Protein AF-A0A238T8P7-F1 (afdb_monomer_lite)

Radius of gyration: 11.62 Å; chains: 1; bounding box: 27×18×30 Å

Foldseek 3Di:
DDFPEEAEAEDAQQVVCLVVVVVVVVPPPTRYHYHYHDPPHPDPPD

Organism: NCBI:txid1522312

Sequence (46 aa):
MQPEITFIVPAYNIAPYLAQCLNSILQVPIVKEIIIIDDGSTDQTA

Secondary structure (DSSP, 8-state):
---SEEEEEEESS-HHHHHHHHHHHHTS-S-EEEEEEE---SSTT-

pLDDT: mean 97.01, std 3.81, range [74.56, 98.44]

InterPro domains:
  IPR001173 Glycosyltransferase 2-like [PF00535] (7-45)
  IPR029044 Nucleotide-diphospho-sugar transferases [G3DSA:3.90.550.10] (1-46)
  IPR029044 Nucleotide-diphospho-sugar transferases [SSF53448] (1-46)

Structure (mmCIF, N/CA/C/O backbone):
data_AF-A0A238T8P7-F1
#
_entry.id   AF-A0A238T8P7-F1
#
loop_
_atom_site.group_PDB
_atom_site.id
_atom_site.type_symbol
_atom_site.label_atom_id
_atom_site.label_alt_id
_atom_site.label_comp_id
_atom_site.label_asym_id
_atom_site.label_entity_id
_atom_site.label_seq_id
_atom_site.pdbx_PDB_ins_code
_atom_site.Cartn_x
_atom_site.Cartn_y
_atom_site.Cartn_z
_atom_site.occupancy
_atom_site.B_iso_or_equiv
_atom_site.auth_seq_id
_atom_site.auth_comp_id
_atom_site.auth_asym_id
_atom_site.auth_atom_id
_atom_site.pdbx_PDB_model_num
ATOM 1 N N . MET A 1 1 ? -18.275 6.879 11.085 1.00 74.56 1 MET A N 1
ATOM 2 C CA . MET A 1 1 ? -17.430 7.735 11.947 1.00 74.56 1 MET A CA 1
ATOM 3 C C . MET A 1 1 ? -16.490 8.503 11.039 1.00 74.56 1 MET A C 1
ATOM 5 O O . MET A 1 1 ? -16.068 7.928 10.045 1.00 74.56 1 MET A O 1
ATOM 9 N N . GLN A 1 2 ? -16.240 9.780 11.318 1.00 91.94 2 GLN A N 1
ATOM 10 C CA . GLN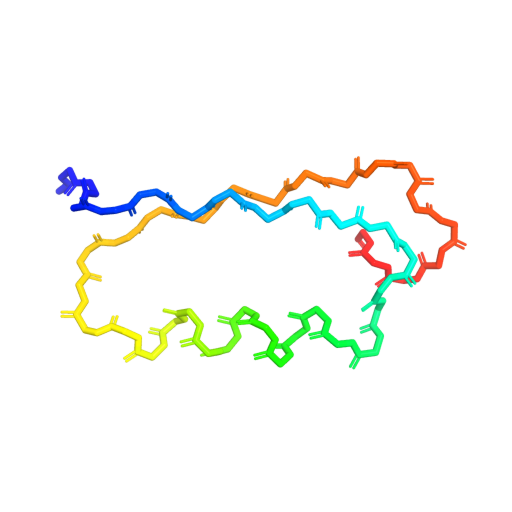 A 1 2 ? -15.316 10.600 10.530 1.00 91.94 2 GLN A CA 1
ATOM 11 C C . GLN A 1 2 ? -13.876 10.278 10.967 1.00 91.94 2 GLN A C 1
ATOM 13 O O . GLN A 1 2 ? -13.670 10.115 12.172 1.00 91.94 2 GLN A O 1
ATOM 18 N N . PRO A 1 3 ? -12.909 10.119 10.044 1.00 95.81 3 PRO A N 1
ATOM 19 C CA . PRO A 1 3 ? -11.521 9.893 10.427 1.00 95.81 3 PRO A CA 1
ATOM 20 C C . PRO A 1 3 ? -10.985 11.104 11.192 1.00 95.81 3 PRO A C 1
ATOM 22 O O . PRO A 1 3 ? -11.212 12.247 10.801 1.00 95.81 3 PRO A O 1
ATOM 25 N N . GLU A 1 4 ? -10.273 10.840 12.284 1.00 97.50 4 GLU A N 1
ATOM 26 C CA . GLU A 1 4 ? -9.541 11.864 13.033 1.00 97.50 4 GLU A CA 1
ATOM 27 C C . GLU A 1 4 ? -8.280 12.278 12.267 1.00 97.50 4 GLU A C 1
ATOM 29 O O . GLU A 1 4 ? -7.893 13.445 12.278 1.00 97.50 4 GLU A O 1
ATOM 34 N N . ILE A 1 5 ? -7.653 11.315 11.580 1.00 98.00 5 ILE A N 1
ATOM 35 C CA . ILE A 1 5 ? -6.464 11.507 10.748 1.00 98.00 5 ILE A CA 1
ATOM 36 C C . ILE A 1 5 ? -6.601 10.692 9.458 1.00 98.00 5 ILE A C 1
ATOM 38 O O . ILE A 1 5 ? -6.945 9.505 9.493 1.00 98.00 5 ILE A O 1
ATOM 42 N N . THR A 1 6 ? -6.257 11.318 8.332 1.00 98.19 6 THR A N 1
ATOM 43 C CA . THR A 1 6 ? -6.019 10.640 7.052 1.00 98.19 6 THR A CA 1
ATOM 44 C C . THR A 1 6 ? -4.514 10.509 6.823 1.00 98.19 6 THR A C 1
ATOM 46 O O . THR A 1 6 ? -3.793 11.505 6.770 1.00 98.19 6 THR A O 1
ATOM 49 N N . PHE A 1 7 ? -4.037 9.275 6.677 1.00 98.25 7 PHE A N 1
ATOM 50 C CA . PHE A 1 7 ? -2.659 8.954 6.317 1.00 98.25 7 PHE A CA 1
ATOM 51 C C . PHE A 1 7 ? -2.559 8.821 4.798 1.00 98.25 7 PHE A C 1
ATOM 53 O O . PHE A 1 7 ? -3.168 7.926 4.215 1.00 98.25 7 PHE A O 1
ATOM 60 N N . ILE A 1 8 ? -1.780 9.692 4.160 1.00 98.38 8 ILE A N 1
ATOM 61 C CA . ILE A 1 8 ? -1.473 9.600 2.729 1.00 98.38 8 ILE A CA 1
ATOM 62 C C . ILE A 1 8 ? -0.113 8.916 2.585 1.00 98.38 8 ILE A C 1
ATOM 64 O O . ILE A 1 8 ? 0.880 9.405 3.124 1.00 98.38 8 ILE A O 1
ATOM 68 N N . VAL A 1 9 ? -0.073 7.790 1.873 1.00 98.19 9 VAL A N 1
ATOM 69 C CA . VAL A 1 9 ? 1.112 6.939 1.707 1.00 98.19 9 VAL A CA 1
ATOM 70 C C . VAL A 1 9 ? 1.453 6.826 0.217 1.00 98.19 9 VAL A C 1
ATOM 72 O O . VAL A 1 9 ? 0.922 5.950 -0.465 1.00 98.19 9 VAL A O 1
ATOM 75 N N . PRO A 1 10 ? 2.322 7.701 -0.318 1.00 98.12 10 PRO A N 1
ATOM 76 C CA . PRO A 1 10 ? 2.927 7.489 -1.627 1.00 98.12 10 PRO A CA 1
ATOM 77 C C . PRO A 1 10 ? 3.802 6.234 -1.596 1.00 98.12 10 PRO A C 1
ATOM 79 O O . PRO A 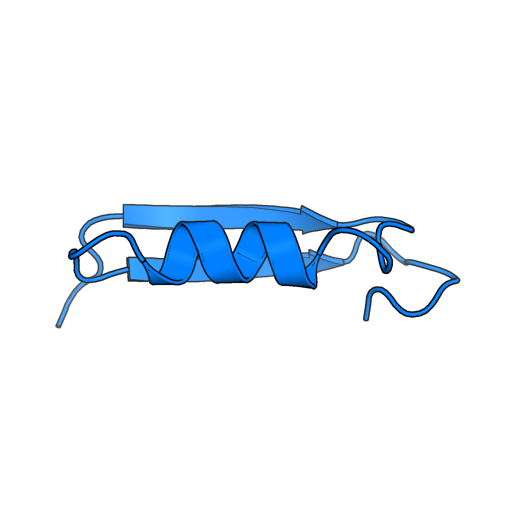1 10 ? 4.611 6.064 -0.679 1.00 98.12 10 PRO A O 1
ATOM 82 N N . ALA A 1 11 ? 3.645 5.363 -2.583 1.00 98.19 11 ALA A N 1
ATOM 83 C CA . ALA A 1 11 ? 4.364 4.106 -2.689 1.00 98.19 11 ALA A CA 1
ATOM 84 C C . ALA A 1 11 ? 4.906 3.935 -4.114 1.00 98.19 11 ALA A C 1
ATOM 86 O O . ALA A 1 11 ? 4.183 4.115 -5.088 1.00 98.19 11 ALA A O 1
ATOM 87 N N . TYR A 1 12 ? 6.193 3.604 -4.220 1.00 98.25 12 TYR A N 1
ATOM 88 C CA . TYR A 1 12 ? 6.850 3.278 -5.483 1.00 98.25 12 TYR A CA 1
ATOM 89 C C . TYR A 1 12 ? 7.967 2.269 -5.233 1.00 98.25 12 TYR A C 1
ATOM 91 O O . TYR A 1 12 ? 8.931 2.583 -4.531 1.00 98.25 12 TYR A O 1
ATOM 99 N N . ASN A 1 13 ? 7.847 1.071 -5.799 1.00 98.38 13 ASN A N 1
ATOM 100 C CA . ASN A 1 13 ? 8.848 0.007 -5.692 1.00 98.38 13 ASN A CA 1
ATOM 101 C C . ASN A 1 13 ? 9.329 -0.288 -4.250 1.00 98.38 13 ASN A C 1
ATOM 103 O O . ASN A 1 13 ? 10.531 -0.353 -3.971 1.00 98.38 13 ASN A O 1
ATOM 107 N N . ILE A 1 14 ? 8.387 -0.406 -3.310 1.00 98.00 14 ILE A N 1
ATOM 108 C CA . ILE A 1 14 ? 8.635 -0.514 -1.866 1.00 98.00 14 ILE A CA 1
ATOM 109 C C . ILE A 1 14 ? 8.033 -1.787 -1.244 1.00 98.00 14 ILE A C 1
ATOM 111 O O . ILE A 1 14 ? 7.858 -1.867 -0.022 1.00 98.00 14 ILE A O 1
ATOM 115 N N . ALA A 1 15 ? 7.759 -2.811 -2.061 1.00 97.81 15 ALA A N 1
ATOM 116 C CA . ALA A 1 15 ? 7.112 -4.058 -1.645 1.00 97.81 15 ALA A CA 1
ATOM 117 C C . ALA A 1 15 ? 7.665 -4.675 -0.337 1.00 97.81 15 ALA A C 1
ATOM 119 O O . ALA A 1 15 ? 6.860 -5.080 0.507 1.00 97.81 15 ALA A O 1
ATOM 120 N N . PRO A 1 16 ? 8.994 -4.693 -0.072 1.00 98.12 16 PRO A N 1
ATOM 121 C CA . PRO A 1 16 ? 9.525 -5.278 1.161 1.00 98.12 16 PRO A CA 1
ATOM 122 C C . PRO A 1 16 ? 9.100 -4.559 2.452 1.00 98.12 16 PRO A C 1
ATOM 124 O O . PRO A 1 16 ? 9.163 -5.158 3.524 1.00 98.12 16 PRO A O 1
ATOM 127 N N . TYR A 1 17 ? 8.683 -3.290 2.376 1.00 97.88 17 TYR A N 1
ATOM 128 C CA . TYR A 1 17 ? 8.434 -2.446 3.552 1.00 97.88 17 TYR A CA 1
ATOM 129 C C . TYR A 1 17 ? 6.988 -1.967 3.679 1.00 97.88 17 TYR A C 1
ATOM 131 O O . TYR A 1 17 ? 6.586 -1.567 4.776 1.00 97.88 17 TYR A O 1
ATOM 139 N N . LEU A 1 18 ? 6.191 -2.021 2.603 1.00 97.62 18 LEU A N 1
ATOM 140 C CA . LEU A 1 18 ? 4.816 -1.513 2.610 1.00 97.62 18 LEU A CA 1
ATOM 141 C C . LEU A 1 18 ? 3.984 -2.157 3.728 1.00 97.62 18 LEU A C 1
ATOM 143 O O . LEU A 1 18 ? 3.343 -1.455 4.508 1.00 97.62 1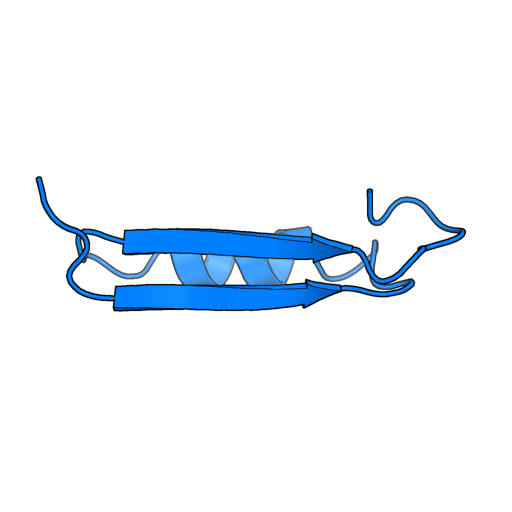8 LEU A O 1
ATOM 147 N N . ALA A 1 19 ? 4.075 -3.480 3.888 1.00 97.88 19 ALA A N 1
ATOM 148 C CA . ALA A 1 19 ? 3.352 -4.200 4.934 1.00 97.88 19 ALA A CA 1
ATOM 149 C C . ALA A 1 19 ? 3.7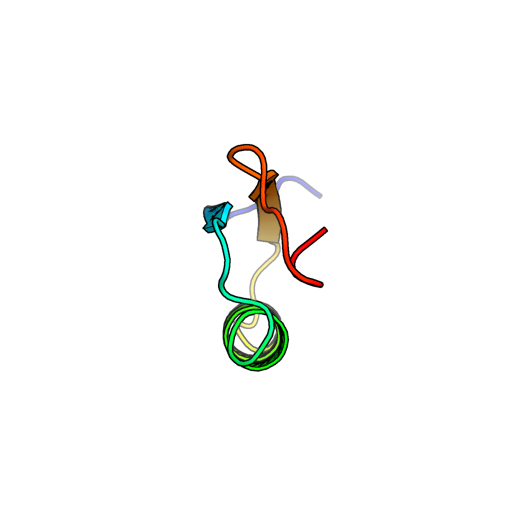43 -3.740 6.350 1.00 97.88 19 ALA A C 1
ATOM 151 O O . ALA A 1 19 ? 2.876 -3.519 7.195 1.00 97.88 19 ALA A O 1
ATOM 152 N N . GLN A 1 20 ? 5.039 -3.552 6.620 1.00 98.44 20 GLN A N 1
ATOM 153 C CA . GLN A 1 20 ? 5.513 -3.058 7.915 1.00 98.44 20 GLN A CA 1
ATOM 154 C C . GLN A 1 20 ? 5.007 -1.633 8.188 1.00 98.44 20 GLN A C 1
ATOM 156 O O . GLN A 1 20 ? 4.556 -1.346 9.300 1.00 98.44 20 GLN A O 1
ATOM 161 N N . CYS A 1 21 ? 5.047 -0.759 7.178 1.00 98.00 21 CYS A N 1
ATOM 162 C CA . CYS A 1 21 ? 4.537 0.608 7.269 1.00 98.00 21 CYS A CA 1
ATOM 163 C C . CYS A 1 21 ? 3.040 0.620 7.616 1.00 98.00 21 CYS A C 1
ATOM 165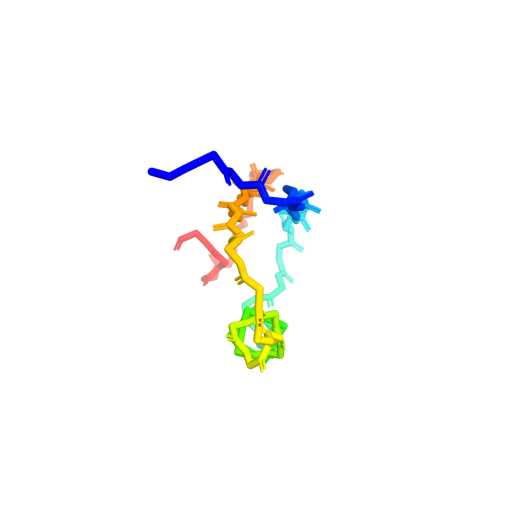 O O . CYS A 1 21 ? 2.650 1.201 8.632 1.00 98.00 21 CYS A O 1
ATOM 167 N N . LEU A 1 22 ? 2.212 -0.093 6.847 1.00 98.00 22 LEU A N 1
ATOM 168 C CA . LEU A 1 22 ? 0.765 -0.155 7.070 1.00 98.00 22 LEU A CA 1
ATOM 169 C C . LEU A 1 22 ? 0.425 -0.765 8.434 1.00 98.00 22 LEU A C 1
ATOM 171 O O . LEU A 1 22 ? -0.406 -0.218 9.158 1.00 98.00 22 LEU A O 1
ATOM 175 N N . ASN A 1 23 ? 1.127 -1.828 8.839 1.00 98.38 23 ASN A N 1
ATOM 176 C CA . ASN A 1 23 ? 0.959 -2.423 10.164 1.00 98.38 23 ASN A CA 1
ATOM 177 C C . ASN A 1 23 ? 1.234 -1.413 11.284 1.00 98.38 23 ASN A C 1
ATOM 179 O O . ASN A 1 23 ? 0.490 -1.393 12.261 1.00 98.38 23 ASN A O 1
ATOM 183 N N . SER A 1 24 ? 2.239 -0.542 11.143 1.00 98.25 24 SER A N 1
ATOM 184 C CA . SER A 1 24 ? 2.516 0.495 12.146 1.00 98.25 24 SER A CA 1
ATOM 185 C C . SER A 1 24 ? 1.388 1.532 12.259 1.00 98.25 24 SER A C 1
ATOM 187 O O . SER A 1 24 ? 1.012 1.905 13.370 1.00 98.25 24 SER A O 1
ATOM 189 N N . ILE A 1 25 ? 0.783 1.931 11.134 1.00 98.00 25 ILE A N 1
ATOM 190 C CA . ILE A 1 25 ? -0.340 2.883 11.104 1.00 98.00 25 ILE A CA 1
ATOM 191 C C . ILE A 1 25 ? -1.594 2.252 11.723 1.00 98.00 25 ILE A C 1
ATOM 193 O O . ILE A 1 25 ? -2.326 2.902 12.475 1.00 98.00 25 ILE A O 1
ATOM 197 N N . LEU A 1 26 ? -1.837 0.966 11.451 1.00 97.69 26 LEU A N 1
ATOM 198 C CA . LEU A 1 26 ? -2.993 0.237 11.974 1.00 97.69 26 LEU A CA 1
ATOM 199 C C . LEU A 1 26 ? -3.011 0.172 13.508 1.00 97.69 26 LEU A C 1
ATOM 201 O O . LEU A 1 26 ? -4.096 0.258 14.086 1.00 97.69 26 LEU A O 1
ATOM 205 N N . GLN A 1 27 ? -1.843 0.098 14.158 1.00 98.19 27 GLN A N 1
ATOM 206 C CA . GLN A 1 27 ? -1.724 0.042 15.623 1.00 98.19 27 GLN A CA 1
ATOM 207 C C . GLN A 1 27 ? -2.055 1.362 16.338 1.00 98.19 27 GLN A C 1
ATOM 209 O O . GLN A 1 27 ? -2.233 1.360 17.555 1.00 98.19 27 GLN A O 1
ATOM 214 N N . VAL A 1 28 ? -2.162 2.492 15.631 1.00 97.00 28 VAL A N 1
ATOM 215 C CA . VAL A 1 28 ? -2.521 3.775 16.259 1.00 97.00 28 VAL A CA 1
ATOM 216 C C . VAL A 1 28 ? -3.992 3.721 16.714 1.00 97.00 28 VAL A C 1
ATOM 218 O O . VAL A 1 28 ? -4.864 3.504 15.876 1.00 97.00 28 VAL A O 1
ATOM 221 N N . PRO A 1 29 ? -4.340 3.919 17.996 1.00 96.94 29 PRO A N 1
ATOM 222 C CA . PRO A 1 29 ? -5.700 3.697 18.501 1.00 96.94 29 PRO A CA 1
ATOM 223 C C . PRO A 1 29 ? -6.637 4.900 18.261 1.00 96.94 29 PRO A C 1
ATOM 225 O O . PRO A 1 29 ? -7.219 5.439 19.196 1.00 96.94 29 PRO A O 1
ATOM 228 N N . ILE A 1 30 ? -6.776 5.319 17.002 1.00 96.94 30 ILE A N 1
ATOM 229 C CA . ILE A 1 30 ? -7.671 6.398 16.546 1.00 96.94 30 ILE A CA 1
ATOM 230 C C . ILE A 1 30 ? -8.502 5.936 15.345 1.00 96.94 30 ILE A C 1
ATOM 232 O O . ILE A 1 30 ? -8.101 5.007 14.622 1.00 96.94 30 ILE A O 1
ATOM 236 N N . VAL A 1 31 ? -9.627 6.606 15.086 1.00 97.38 31 VAL A N 1
ATOM 237 C CA . VAL A 1 31 ? -10.361 6.424 13.824 1.00 97.38 31 VAL A CA 1
ATOM 238 C C . VAL A 1 31 ? -9.525 7.036 12.702 1.00 97.38 31 VAL A C 1
ATOM 240 O O . VAL A 1 31 ? -9.218 8.225 12.725 1.00 97.38 31 VAL A O 1
ATOM 243 N N . LYS A 1 32 ? -9.135 6.223 11.720 1.00 97.44 32 LYS A N 1
ATOM 244 C CA . LYS A 1 32 ? -8.191 6.622 10.672 1.00 97.44 32 LYS A CA 1
ATOM 245 C C . LYS A 1 32 ? -8.655 6.213 9.284 1.00 97.44 32 LYS A C 1
ATOM 247 O O . LYS A 1 32 ? -9.346 5.209 9.129 1.00 97.44 32 LYS A O 1
ATOM 252 N N . GLU A 1 33 ? -8.211 6.974 8.298 1.00 98.12 33 GLU A N 1
ATOM 253 C CA . GLU A 1 33 ? -8.282 6.648 6.876 1.00 98.12 33 GLU A CA 1
ATOM 254 C C . GLU A 1 33 ? -6.855 6.486 6.346 1.00 98.12 33 GLU A C 1
ATOM 256 O O . GLU A 1 33 ? -5.951 7.206 6.771 1.00 98.12 33 GLU A O 1
ATOM 261 N N . ILE A 1 34 ? -6.634 5.528 5.448 1.00 98.06 34 ILE A N 1
ATOM 262 C CA . ILE A 1 34 ? -5.330 5.302 4.820 1.00 98.06 34 ILE A CA 1
ATOM 263 C C . ILE A 1 34 ? -5.539 5.330 3.310 1.00 98.06 34 ILE A C 1
ATOM 265 O O . ILE A 1 34 ? -6.285 4.511 2.776 1.00 98.06 34 ILE A O 1
ATOM 269 N N . ILE A 1 35 ? -4.881 6.271 2.637 1.00 98.31 35 ILE A N 1
ATOM 270 C CA . ILE A 1 35 ? -4.889 6.415 1.182 1.00 98.31 35 ILE A CA 1
ATOM 271 C C . ILE A 1 35 ? -3.494 6.064 0.683 1.00 98.31 35 ILE A C 1
ATOM 273 O O . ILE A 1 35 ? -2.534 6.784 0.958 1.00 98.31 35 ILE A O 1
ATOM 277 N N . ILE A 1 36 ? -3.385 4.957 -0.045 1.00 98.00 36 ILE A N 1
ATOM 278 C CA . ILE A 1 36 ? -2.137 4.528 -0.676 1.00 98.00 36 ILE A CA 1
ATOM 279 C C . ILE A 1 36 ? -2.156 5.022 -2.120 1.00 98.00 36 ILE A C 1
ATOM 281 O O . ILE A 1 36 ? -3.135 4.807 -2.833 1.00 98.00 36 ILE A O 1
ATOM 285 N N . ILE A 1 37 ? -1.091 5.703 -2.531 1.00 98.38 37 ILE A N 1
ATOM 286 C CA . ILE A 1 37 ? -0.925 6.218 -3.890 1.00 98.38 37 ILE A CA 1
ATOM 287 C C . ILE A 1 37 ? 0.235 5.453 -4.511 1.00 98.38 37 ILE A C 1
ATOM 289 O O . ILE A 1 37 ? 1.389 5.750 -4.209 1.00 98.38 37 ILE A O 1
ATOM 293 N N . ASP A 1 38 ? -0.075 4.462 -5.343 1.00 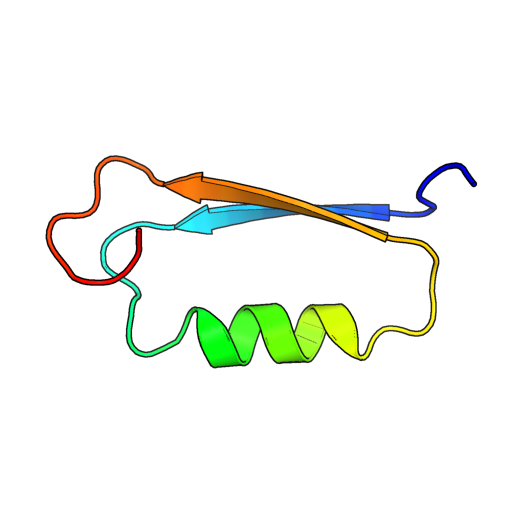98.06 38 ASP A N 1
ATOM 294 C CA . ASP A 1 38 ? 0.937 3.806 -6.167 1.00 98.06 38 ASP A CA 1
ATOM 295 C C . ASP A 1 38 ? 1.345 4.729 -7.325 1.00 98.06 38 ASP A C 1
ATOM 297 O O . ASP A 1 38 ? 0.508 5.117 -8.142 1.00 98.06 38 ASP A O 1
ATOM 301 N N . ASP A 1 39 ? 2.628 5.082 -7.388 1.00 97.81 39 ASP A N 1
ATOM 302 C CA . ASP A 1 39 ? 3.212 5.962 -8.411 1.00 97.81 39 ASP A CA 1
ATOM 303 C C . ASP A 1 39 ? 3.757 5.158 -9.607 1.00 97.81 39 ASP A C 1
ATOM 305 O O . ASP A 1 39 ? 4.848 5.403 -10.120 1.00 97.81 39 ASP A O 1
ATOM 309 N N . GLY A 1 40 ? 3.010 4.133 -10.030 1.00 97.94 40 GLY A N 1
ATOM 310 C CA . GLY A 1 40 ? 3.371 3.280 -11.164 1.00 97.94 40 GLY A CA 1
ATOM 311 C C . GLY A 1 40 ? 4.465 2.264 -10.846 1.00 97.94 40 GLY A C 1
ATOM 312 O O . GLY A 1 40 ? 5.401 2.102 -11.635 1.00 97.94 40 GLY A O 1
ATOM 313 N N . SER A 1 41 ? 4.366 1.584 -9.701 1.00 98.38 41 SER A N 1
ATOM 314 C CA . SER A 1 41 ? 5.334 0.557 -9.315 1.00 98.38 41 SER A CA 1
ATOM 315 C C . SER A 1 41 ? 5.460 -0.556 -10.360 1.00 98.38 41 SER A C 1
ATOM 317 O O . SER A 1 41 ? 4.510 -0.960 -11.027 1.00 98.38 41 SER A O 1
ATOM 319 N N . THR A 1 42 ? 6.675 -1.083 -10.471 1.00 97.94 42 THR A N 1
ATOM 320 C CA . THR A 1 42 ? 7.046 -2.204 -11.352 1.00 97.94 42 THR A CA 1
ATOM 321 C C . THR A 1 42 ? 7.389 -3.480 -10.577 1.00 97.94 42 THR A C 1
ATOM 323 O O . THR A 1 42 ? 7.768 -4.488 -11.173 1.00 97.94 42 THR A O 1
ATOM 326 N N . ASP A 1 43 ? 7.292 -3.435 -9.248 1.00 97.88 43 ASP A N 1
ATOM 327 C CA . ASP A 1 43 ? 7.446 -4.569 -8.340 1.00 97.88 43 ASP A CA 1
ATOM 328 C C . ASP A 1 43 ? 6.087 -4.991 -7.732 1.00 97.88 43 ASP A C 1
ATOM 330 O O . ASP A 1 43 ? 5.028 -4.696 -8.278 1.00 97.88 43 ASP A O 1
ATOM 334 N N . GLN A 1 44 ? 6.107 -5.698 -6.596 1.00 97.69 44 GLN A N 1
ATOM 335 C CA . GLN A 1 44 ? 4.903 -6.156 -5.885 1.00 97.69 44 GLN A CA 1
ATOM 336 C C . GLN A 1 44 ? 4.354 -5.125 -4.878 1.00 97.69 44 GLN A C 1
ATOM 338 O O . GLN A 1 44 ? 3.873 -5.498 -3.811 1.00 97.69 44 GLN A O 1
ATOM 343 N N . THR A 1 45 ? 4.499 -3.829 -5.155 1.00 96.94 45 THR A N 1
ATOM 344 C CA . THR A 1 45 ? 3.935 -2.773 -4.295 1.00 96.94 45 THR A CA 1
ATOM 345 C C . THR A 1 45 ? 2.415 -2.641 -4.452 1.00 96.94 45 THR A C 1
ATOM 347 O O . THR A 1 45 ? 1.752 -2.330 -3.464 1.00 96.94 45 THR A O 1
ATOM 350 N N . ALA A 1 46 ? 1.884 -2.867 -5.662 1.00 87.38 46 ALA A N 1
ATOM 351 C CA . ALA A 1 46 ? 0.462 -2.733 -6.008 1.00 87.38 46 ALA A CA 1
ATOM 352 C C . ALA A 1 46 ? -0.383 -3.972 -5.665 1.00 87.38 46 ALA A C 1
ATOM 354 O O . ALA A 1 46 ? 0.144 -5.106 -5.764 1.00 87.38 46 ALA A O 1
#